Protein AF-A0A7I0J7H2-F1 (afdb_monomer)

Structure (mmCIF, N/CA/C/O backbone):
data_AF-A0A7I0J7H2-F1
#
_entry.id   AF-A0A7I0J7H2-F1
#
loop_
_atom_site.group_PDB
_atom_site.id
_atom_site.type_symbol
_atom_site.label_atom_id
_atom_site.label_alt_id
_atom_site.label_comp_id
_atom_site.label_asym_id
_atom_site.label_entity_id
_atom_site.label_seq_id
_atom_site.pdbx_PDB_ins_code
_atom_site.Cartn_x
_atom_site.Cartn_y
_atom_site.Cartn_z
_atom_site.occupancy
_atom_site.B_iso_or_equiv
_atom_site.auth_seq_id
_atom_site.auth_comp_id
_atom_site.auth_asym_id
_atom_site.auth_atom_id
_atom_site.pdbx_PDB_model_num
ATOM 1 N N . GLY A 1 1 ? 7.786 15.147 11.756 1.00 85.00 1 GLY A N 1
ATOM 2 C CA . GLY A 1 1 ? 8.502 14.141 10.943 1.00 85.00 1 GLY A CA 1
ATOM 3 C C . GLY A 1 1 ? 7.512 13.179 10.316 1.00 85.00 1 GLY A C 1
ATOM 4 O 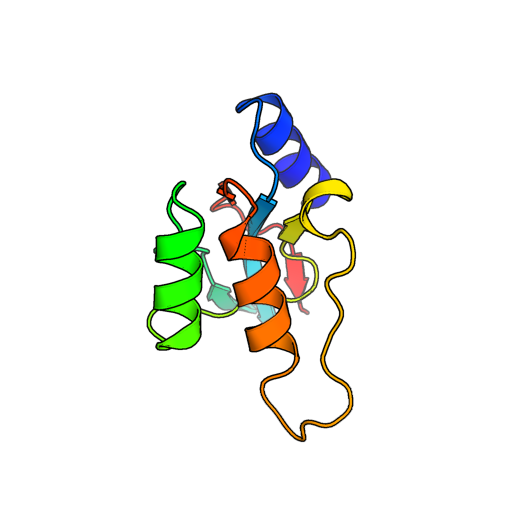O . GLY A 1 1 ? 6.430 13.022 10.874 1.00 85.00 1 GLY A O 1
ATOM 5 N N . GLY A 1 2 ? 7.869 12.550 9.191 1.00 90.38 2 GLY A N 1
ATOM 6 C CA . GLY A 1 2 ? 6.954 11.730 8.383 1.00 90.38 2 GLY A CA 1
ATOM 7 C C . GLY A 1 2 ? 6.297 10.578 9.142 1.00 90.38 2 GLY A C 1
ATOM 8 O O . GLY A 1 2 ? 5.073 10.506 9.209 1.00 90.38 2 GLY A O 1
ATOM 9 N N . LEU A 1 3 ? 7.094 9.749 9.825 1.00 91.88 3 LEU A N 1
ATOM 10 C CA . LEU A 1 3 ? 6.580 8.629 10.626 1.00 91.88 3 LEU A CA 1
ATOM 11 C C . LEU A 1 3 ? 5.587 9.078 11.711 1.00 91.88 3 LEU A C 1
ATOM 13 O O . LEU A 1 3 ? 4.554 8.445 11.912 1.00 91.88 3 LEU A O 1
ATOM 17 N N . ARG A 1 4 ? 5.861 10.204 12.384 1.00 94.06 4 ARG A N 1
ATOM 18 C CA . ARG A 1 4 ? 4.961 10.757 13.410 1.00 94.06 4 ARG A CA 1
ATOM 19 C C . ARG A 1 4 ? 3.603 11.155 12.820 1.00 94.06 4 ARG A C 1
ATOM 21 O O . ARG A 1 4 ? 2.597 10.965 13.490 1.00 94.06 4 ARG A O 1
ATOM 28 N N . ALA A 1 5 ? 3.575 11.672 11.590 1.00 93.94 5 ALA A N 1
ATOM 29 C CA . ALA A 1 5 ? 2.334 12.023 10.897 1.00 93.94 5 ALA A CA 1
ATOM 30 C C . ALA A 1 5 ? 1.534 10.782 10.463 1.00 93.94 5 ALA A C 1
ATOM 32 O O . ALA A 1 5 ? 0.308 10.778 10.537 1.00 93.94 5 ALA A O 1
ATOM 33 N N . LEU A 1 6 ? 2.213 9.702 10.061 1.00 94.25 6 LEU A N 1
ATOM 34 C CA . LEU A 1 6 ? 1.551 8.425 9.774 1.00 94.25 6 LEU A CA 1
ATOM 35 C C . LEU A 1 6 ? 0.949 7.816 11.054 1.00 94.25 6 LEU A C 1
ATOM 37 O O . LEU A 1 6 ? -0.214 7.419 11.063 1.00 94.25 6 LEU A O 1
ATOM 41 N N . LEU A 1 7 ? 1.706 7.816 12.157 1.00 94.00 7 LEU A N 1
ATOM 42 C CA . LEU A 1 7 ? 1.255 7.313 13.462 1.00 94.00 7 LEU A CA 1
ATOM 43 C C . LEU A 1 7 ? 0.126 8.145 14.080 1.00 94.00 7 LEU A C 1
ATOM 45 O O . LEU A 1 7 ? -0.769 7.594 14.715 1.00 94.00 7 LEU A O 1
ATOM 49 N N . SER A 1 8 ? 0.139 9.471 13.934 1.00 93.81 8 SER A N 1
ATOM 50 C CA . SER A 1 8 ? -0.968 10.289 14.443 1.00 93.81 8 SER A CA 1
ATOM 51 C C . SER A 1 8 ? -2.275 9.957 13.723 1.00 93.81 8 SER A C 1
ATOM 53 O O . SER A 1 8 ? -3.333 9.947 14.352 1.00 93.81 8 SER A O 1
ATOM 55 N N . LYS A 1 9 ? -2.209 9.606 12.431 1.00 93.81 9 LYS A N 1
ATOM 56 C CA . LYS A 1 9 ? -3.388 9.226 11.652 1.00 93.81 9 LYS A CA 1
ATOM 57 C C . LYS A 1 9 ? -3.998 7.901 12.110 1.00 93.81 9 LYS A C 1
ATOM 59 O O . LYS A 1 9 ? -5.222 7.823 12.189 1.00 93.81 9 LYS A O 1
ATOM 64 N N . THR A 1 10 ? -3.184 6.902 12.466 1.00 91.62 10 THR A N 1
ATOM 65 C CA . THR A 1 10 ? -3.701 5.635 13.021 1.00 91.62 10 THR A CA 1
ATOM 66 C C . THR A 1 10 ? -4.373 5.840 14.378 1.00 91.62 10 THR A C 1
ATOM 68 O O . THR A 1 10 ? -5.410 5.242 14.643 1.00 91.62 10 THR A O 1
ATOM 71 N N . ARG A 1 11 ? -3.839 6.738 15.217 1.00 91.31 11 ARG A N 1
ATOM 72 C CA . ARG A 1 11 ? -4.437 7.086 16.519 1.00 91.31 11 ARG A CA 1
ATOM 73 C C . ARG A 1 11 ? -5.761 7.838 16.382 1.00 91.31 11 ARG A C 1
ATOM 75 O O . ARG A 1 11 ? -6.680 7.588 17.150 1.00 91.31 11 ARG A O 1
ATOM 82 N N . ALA A 1 12 ? -5.862 8.741 15.408 1.00 91.94 12 ALA A N 1
ATOM 83 C CA . ALA A 1 12 ? -7.070 9.533 15.172 1.00 91.94 12 ALA A CA 1
ATOM 84 C C . ALA A 1 12 ? -8.226 8.722 14.561 1.00 91.94 12 ALA A C 1
ATOM 86 O O . ALA A 1 12 ? -9.379 9.133 14.660 1.00 91.94 12 ALA A O 1
ATOM 87 N N . LYS A 1 13 ? -7.931 7.591 13.909 1.00 88.25 13 LYS A N 1
ATOM 88 C CA . LYS A 1 13 ? -8.934 6.711 13.303 1.00 88.25 13 LYS A CA 1
ATOM 89 C C . LYS A 1 13 ? -8.683 5.257 13.725 1.00 88.25 13 LYS A C 1
ATOM 91 O O . LYS A 1 13 ? -8.043 4.514 12.970 1.00 88.25 13 LYS A O 1
ATOM 96 N N . PRO A 1 14 ? -9.176 4.854 14.913 1.00 84.56 14 PRO A N 1
ATOM 97 C CA . PRO A 1 14 ? -9.069 3.482 15.398 1.00 84.56 14 PRO A CA 1
ATOM 98 C C . PRO A 1 14 ? -9.555 2.475 14.348 1.00 84.56 14 PRO A C 1
ATOM 100 O O . PRO A 1 14 ? -10.526 2.730 13.638 1.00 84.56 14 PRO A O 1
ATOM 103 N N . GLY A 1 15 ? -8.848 1.351 14.217 1.00 86.94 15 GLY A N 1
ATOM 104 C CA . GLY A 1 15 ? -9.119 0.341 13.186 1.00 86.94 15 GLY A CA 1
ATOM 105 C C . GLY A 1 15 ? -8.463 0.609 11.826 1.00 86.94 15 GLY A C 1
ATOM 106 O O . GLY A 1 15 ? -8.635 -0.185 10.910 1.00 86.94 15 GLY A O 1
ATOM 107 N N . THR A 1 16 ? -7.694 1.693 11.678 1.00 92.44 16 THR A N 1
ATOM 108 C CA . THR A 1 16 ? -6.832 1.888 10.502 1.00 92.44 16 THR A CA 1
ATOM 109 C C . THR A 1 16 ? -5.600 0.995 10.610 1.00 92.44 16 THR A C 1
ATOM 111 O O . THR A 1 16 ? -4.744 1.221 11.467 1.00 92.44 16 THR A O 1
ATOM 114 N N . ASP A 1 17 ? -5.481 0.027 9.708 1.00 94.00 17 ASP A N 1
ATOM 115 C CA . ASP A 1 17 ? -4.339 -0.887 9.646 1.00 94.00 17 ASP A CA 1
ATOM 116 C C . ASP A 1 17 ? -3.264 -0.439 8.654 1.00 94.00 17 ASP A C 1
ATOM 118 O O . ASP A 1 17 ? -2.139 -0.934 8.694 1.00 94.00 17 ASP A O 1
ATOM 122 N N . MET A 1 18 ? -3.581 0.504 7.769 1.00 94.88 18 MET A N 1
ATOM 123 C CA . MET A 1 18 ? -2.643 1.019 6.781 1.00 94.88 18 MET A CA 1
ATOM 124 C C . MET A 1 18 ? -2.800 2.526 6.607 1.00 94.88 18 MET A C 1
ATOM 126 O O . MET A 1 18 ? -3.906 3.038 6.451 1.00 94.88 18 MET A O 1
ATOM 130 N N . VAL A 1 19 ? -1.685 3.254 6.600 1.00 95.25 19 VAL A N 1
ATOM 131 C CA . VAL A 1 19 ? -1.654 4.685 6.285 1.00 95.25 19 VAL A CA 1
ATOM 132 C C . VAL A 1 19 ? -0.658 4.933 5.173 1.00 95.25 19 VAL A C 1
ATOM 134 O O . VAL A 1 19 ? 0.512 4.586 5.314 1.00 95.25 19 VAL A O 1
ATOM 137 N N . VAL A 1 20 ? -1.106 5.571 4.094 1.00 94.25 20 VAL A N 1
ATOM 138 C CA . VAL A 1 20 ? -0.247 5.977 2.976 1.00 94.25 20 VAL A CA 1
ATOM 139 C C . VAL A 1 20 ? -0.098 7.490 2.982 1.00 94.25 20 VAL A C 1
ATOM 141 O O . VAL A 1 20 ? -1.081 8.228 3.046 1.00 94.25 20 VAL A O 1
ATOM 144 N N . GLY A 1 21 ? 1.140 7.962 2.933 1.00 93.81 21 GLY A N 1
ATOM 145 C CA . GLY A 1 21 ? 1.472 9.374 2.865 1.00 93.81 21 GLY A CA 1
ATOM 146 C C . GLY A 1 21 ? 1.965 9.798 1.484 1.00 93.81 21 GLY A C 1
ATOM 147 O O . GLY A 1 21 ? 2.378 8.974 0.667 1.00 93.81 21 GLY A O 1
ATOM 148 N N . ALA A 1 22 ? 1.931 11.102 1.218 1.00 92.12 22 ALA A N 1
ATOM 149 C CA . ALA A 1 22 ? 2.519 11.655 0.006 1.00 92.12 22 ALA A CA 1
ATOM 150 C C . ALA A 1 22 ? 4.051 11.588 0.057 1.00 92.12 22 ALA A C 1
ATOM 152 O O . ALA A 1 22 ? 4.647 11.660 1.132 1.00 92.12 22 ALA A O 1
ATOM 153 N N . TYR A 1 23 ? 4.701 11.537 -1.103 1.00 91.44 23 TYR A N 1
ATOM 154 C CA . TYR A 1 23 ? 6.147 11.725 -1.200 1.00 91.44 23 TYR A CA 1
ATOM 155 C C . TYR A 1 23 ? 6.477 12.908 -2.100 1.00 91.44 23 TYR A C 1
ATOM 157 O O . TYR A 1 23 ? 5.700 13.311 -2.973 1.00 91.44 23 TYR A O 1
ATOM 165 N N . ARG A 1 24 ? 7.678 13.438 -1.897 1.00 90.19 24 ARG A N 1
ATOM 166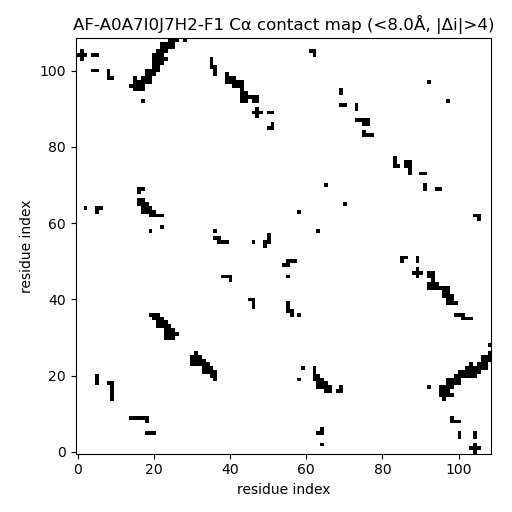 C CA . ARG A 1 24 ? 8.272 14.467 -2.735 1.00 90.19 24 ARG A CA 1
ATOM 167 C C . ARG A 1 24 ? 9.657 14.033 -3.199 1.00 90.19 24 ARG A C 1
ATOM 169 O O . ARG A 1 24 ? 10.417 13.482 -2.414 1.00 90.19 24 ARG A O 1
ATOM 176 N N . ARG A 1 25 ? 10.005 14.298 -4.452 1.00 88.44 25 ARG A N 1
ATOM 177 C CA . ARG A 1 25 ? 11.378 14.204 -4.952 1.00 88.44 25 ARG A CA 1
ATOM 178 C C . ARG A 1 25 ? 11.894 15.600 -5.230 1.00 88.44 25 ARG A C 1
ATOM 180 O O . ARG A 1 25 ? 11.289 16.336 -6.013 1.00 88.44 25 ARG A O 1
ATOM 187 N N . ARG A 1 26 ? 13.007 15.922 -4.587 1.00 88.69 26 ARG A N 1
ATOM 188 C CA . ARG A 1 26 ? 13.849 17.054 -4.929 1.00 88.69 26 ARG A CA 1
ATOM 189 C C . ARG A 1 26 ? 14.916 16.596 -5.908 1.00 88.69 26 ARG A C 1
ATOM 191 O O . ARG A 1 26 ? 15.224 15.413 -5.990 1.00 88.69 26 ARG A O 1
ATOM 198 N N . THR A 1 27 ? 15.383 17.509 -6.735 1.00 86.88 27 THR A N 1
ATOM 199 C CA . THR A 1 27 ? 16.531 17.318 -7.622 1.00 86.88 27 THR A CA 1
ATOM 200 C C . THR A 1 27 ? 17.122 18.701 -7.819 1.00 86.88 27 THR A C 1
ATOM 202 O O . THR A 1 27 ? 16.374 19.636 -8.112 1.00 86.88 27 THR A O 1
ATOM 205 N N . ASP A 1 28 ? 18.422 18.849 -7.584 1.00 87.44 28 ASP A N 1
ATOM 206 C CA . ASP A 1 28 ? 19.116 20.145 -7.609 1.00 87.44 28 ASP A CA 1
ATOM 207 C C . ASP A 1 28 ? 18.490 21.169 -6.640 1.00 87.44 28 ASP A C 1
ATOM 209 O O . ASP A 1 28 ? 18.351 22.350 -6.941 1.00 87.44 28 ASP A O 1
A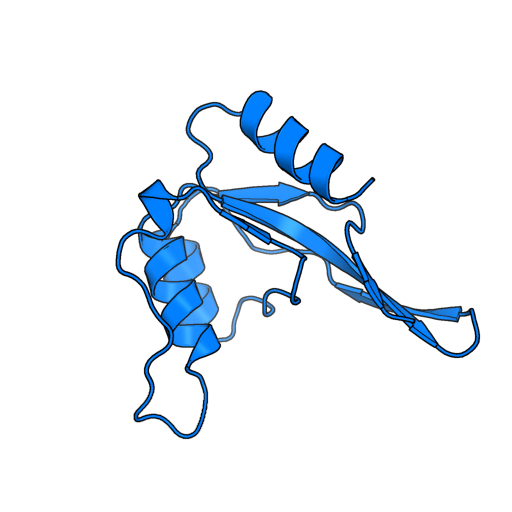TOM 213 N N . GLY A 1 29 ? 18.015 20.697 -5.481 1.00 82.81 29 GLY A N 1
ATOM 214 C CA . GLY A 1 29 ? 17.337 21.533 -4.483 1.00 82.81 29 GLY A CA 1
ATOM 215 C C . GLY A 1 29 ? 15.898 21.937 -4.834 1.00 82.81 29 GLY A C 1
ATOM 216 O O . GLY A 1 29 ? 15.209 22.484 -3.974 1.00 82.81 29 GLY A O 1
ATOM 217 N N . LEU A 1 30 ? 15.410 21.615 -6.038 1.00 84.44 30 LEU A N 1
ATOM 218 C CA . LEU A 1 30 ? 14.068 21.960 -6.509 1.00 84.44 30 LEU A CA 1
ATOM 219 C C . LEU A 1 30 ? 13.091 20.792 -6.386 1.00 84.44 30 LEU A C 1
ATOM 221 O O . LEU A 1 30 ? 13.415 19.649 -6.708 1.00 84.44 30 LEU A O 1
ATOM 225 N N . ASP A 1 31 ? 11.859 21.094 -5.983 1.00 84.75 31 ASP A N 1
ATOM 226 C CA . ASP A 1 31 ? 10.760 20.132 -5.913 1.00 84.75 31 ASP A CA 1
ATOM 227 C C . ASP A 1 31 ? 10.315 19.745 -7.337 1.00 84.75 31 ASP A C 1
ATOM 229 O O . ASP A 1 31 ? 9.552 20.462 -7.980 1.00 84.75 31 ASP A O 1
ATOM 233 N N . ARG A 1 32 ? 10.795 18.602 -7.851 1.00 83.81 32 ARG A N 1
ATOM 234 C CA . ARG A 1 32 ? 10.518 18.158 -9.233 1.00 83.81 32 ARG A CA 1
ATOM 235 C C . ARG A 1 32 ? 9.364 17.175 -9.362 1.00 83.81 32 ARG A C 1
ATOM 237 O O . ARG A 1 32 ? 8.721 17.124 -10.407 1.00 83.81 32 ARG A O 1
ATOM 244 N N . LYS A 1 33 ? 9.108 16.349 -8.344 1.00 81.50 33 LYS A N 1
ATOM 245 C CA . LYS A 1 33 ? 7.958 15.429 -8.354 1.00 81.50 33 LYS A CA 1
ATOM 246 C C . LYS A 1 33 ? 7.262 15.428 -7.010 1.00 81.50 33 LYS A C 1
ATOM 248 O O . LYS A 1 33 ? 7.898 15.285 -5.969 1.00 81.50 33 LYS A O 1
ATOM 253 N N . PHE A 1 34 ? 5.942 15.509 -7.054 1.00 84.00 34 PHE A N 1
ATOM 254 C CA . PHE A 1 34 ? 5.082 15.347 -5.897 1.00 84.00 34 PHE A CA 1
ATOM 255 C C . PHE A 1 34 ? 4.032 14.292 -6.211 1.00 84.00 34 PHE A C 1
ATOM 257 O O . PHE A 1 34 ? 3.399 14.320 -7.269 1.00 84.00 34 PHE A O 1
ATOM 264 N N . LYS A 1 35 ? 3.877 13.325 -5.311 1.00 84.06 35 LYS A N 1
ATOM 265 C CA . LYS A 1 35 ? 2.892 12.263 -5.468 1.00 84.06 35 LYS A CA 1
ATOM 266 C C . LYS A 1 35 ? 2.072 12.156 -4.205 1.00 84.06 35 LYS A C 1
ATOM 268 O O . LYS A 1 35 ? 2.561 11.715 -3.168 1.00 84.06 35 LYS A O 1
ATOM 273 N N . THR A 1 36 ? 0.814 12.534 -4.335 1.00 84.06 36 THR A N 1
ATOM 274 C CA . THR A 1 36 ? -0.197 12.347 -3.308 1.00 84.06 36 THR A CA 1
ATOM 275 C C . THR A 1 36 ? -0.847 10.971 -3.445 1.00 84.06 36 THR A C 1
ATOM 277 O O . THR A 1 36 ? -0.984 10.460 -4.561 1.00 84.06 36 THR A O 1
ATOM 280 N N . PRO A 1 37 ? -1.286 10.366 -2.330 1.00 81.62 37 PRO A N 1
ATOM 281 C CA . PRO A 1 37 ? -2.081 9.140 -2.330 1.00 81.62 37 PRO A CA 1
ATOM 282 C C . PRO A 1 37 ? -3.546 9.439 -2.703 1.00 81.62 37 PRO A C 1
ATOM 284 O O . PRO A 1 37 ? -4.473 9.065 -1.990 1.00 81.62 37 PRO A O 1
ATOM 287 N N . VAL A 1 38 ? -3.767 10.176 -3.794 1.00 79.12 38 VAL A N 1
ATOM 288 C CA . VAL A 1 38 ? -5.112 10.485 -4.302 1.00 79.12 38 VAL A CA 1
ATOM 289 C C . VAL A 1 38 ? -5.734 9.216 -4.878 1.00 79.12 38 VAL A C 1
ATOM 291 O O . VAL A 1 38 ? -5.065 8.464 -5.583 1.00 79.12 38 VAL A O 1
ATOM 294 N N . GLY A 1 39 ? -7.012 8.995 -4.569 1.00 81.38 39 GLY A N 1
ATOM 295 C CA . GLY A 1 39 ? -7.793 7.846 -5.034 1.00 81.38 39 GLY A CA 1
ATOM 296 C C . GLY A 1 39 ? -7.901 6.709 -4.018 1.00 81.38 39 GLY A C 1
ATOM 297 O O . GLY A 1 39 ? -8.879 5.969 -4.055 1.00 81.38 39 GLY A O 1
ATOM 298 N N . TYR A 1 40 ? -6.978 6.605 -3.057 1.00 85.88 40 TYR A N 1
ATOM 299 C CA . TYR A 1 40 ? -7.120 5.619 -1.990 1.00 85.88 40 TYR A CA 1
ATOM 300 C C . TYR A 1 40 ? -8.308 5.953 -1.081 1.00 85.88 40 TYR A C 1
ATOM 302 O O . TYR A 1 40 ? -8.415 7.050 -0.531 1.00 85.88 40 TYR A O 1
ATOM 310 N N . MET A 1 41 ? -9.181 4.970 -0.895 1.00 85.69 41 MET A N 1
ATOM 311 C CA . MET A 1 41 ? -10.375 5.041 -0.060 1.00 85.69 41 MET A CA 1
ATOM 312 C C . MET A 1 41 ? -10.196 4.243 1.234 1.00 85.69 41 MET A C 1
ATOM 314 O O . MET A 1 41 ? -9.212 3.532 1.420 1.00 85.69 41 MET A O 1
ATOM 318 N N . ALA A 1 42 ? -11.179 4.303 2.134 1.00 84.06 42 ALA A N 1
ATOM 319 C CA . ALA A 1 42 ? -11.186 3.436 3.314 1.00 84.06 42 ALA A CA 1
ATOM 320 C C . ALA A 1 42 ? -11.425 1.950 2.968 1.00 84.06 42 ALA A C 1
ATOM 322 O O . ALA A 1 42 ? -11.014 1.072 3.726 1.00 84.06 42 ALA A O 1
ATOM 323 N N . ALA A 1 43 ? -12.077 1.668 1.833 1.00 84.94 43 ALA A N 1
ATOM 324 C CA . ALA A 1 43 ? -12.419 0.320 1.391 1.00 84.94 43 ALA A CA 1
ATOM 325 C C . ALA A 1 43 ? -11.211 -0.398 0.758 1.00 84.94 43 ALA A C 1
ATOM 327 O O . ALA A 1 43 ? -10.844 -0.137 -0.389 1.00 84.94 43 ALA A O 1
ATOM 328 N N . GLY A 1 44 ? -10.619 -1.333 1.505 1.00 87.75 44 GLY A N 1
ATOM 329 C CA . GLY A 1 44 ? -9.403 -2.055 1.118 1.00 87.75 44 GLY A CA 1
ATOM 330 C C . GLY A 1 44 ? -9.499 -2.838 -0.198 1.00 87.75 44 GLY A C 1
ATOM 331 O O . GLY A 1 44 ? -8.617 -2.716 -1.046 1.00 87.75 44 GLY A O 1
ATOM 332 N N . LEU A 1 45 ? -10.594 -3.577 -0.427 1.00 90.44 45 LEU A N 1
ATOM 333 C CA . LEU A 1 45 ? -10.800 -4.347 -1.668 1.00 90.44 45 LEU A CA 1
ATOM 334 C C . LEU A 1 45 ? -10.911 -3.461 -2.915 1.00 90.44 45 LEU A C 1
ATOM 336 O O . LEU A 1 45 ? -10.360 -3.800 -3.963 1.00 90.44 45 LEU A O 1
ATOM 340 N N . ALA A 1 46 ? -11.582 -2.313 -2.804 1.00 91.25 46 ALA A N 1
ATOM 341 C CA . ALA A 1 46 ? -11.691 -1.365 -3.909 1.00 91.25 46 ALA A CA 1
ATOM 342 C C . ALA A 1 46 ? -10.320 -0.766 -4.260 1.00 91.25 46 ALA A C 1
ATOM 344 O O . ALA A 1 46 ? -9.973 -0.676 -5.436 1.00 91.25 46 ALA A O 1
ATOM 345 N N . ASN A 1 47 ? -9.508 -0.432 -3.248 1.00 92.62 47 ASN A N 1
ATOM 346 C CA . ASN A 1 47 ? -8.133 0.022 -3.464 1.00 92.62 47 ASN A CA 1
ATOM 347 C C . ASN A 1 47 ? -7.278 -1.061 -4.120 1.00 92.62 47 ASN A C 1
ATOM 349 O O . ASN A 1 47 ? -6.551 -0.766 -5.059 1.00 92.62 47 ASN A O 1
ATOM 353 N N . ALA A 1 48 ? -7.369 -2.301 -3.633 1.00 93.38 48 ALA A N 1
ATOM 354 C CA . ALA A 1 48 ? -6.613 -3.429 -4.162 1.00 93.38 48 ALA A CA 1
ATOM 355 C C . ALA A 1 48 ? -6.941 -3.679 -5.642 1.00 93.38 48 ALA A C 1
ATOM 357 O O . ALA A 1 48 ? -6.031 -3.787 -6.459 1.00 93.38 48 ALA A O 1
ATOM 358 N N . SER A 1 49 ? -8.229 -3.674 -5.997 1.00 93.19 49 SER A N 1
ATOM 359 C CA . SER A 1 49 ? -8.684 -3.842 -7.384 1.00 93.19 49 SER A CA 1
ATOM 360 C C . SER A 1 49 ? -8.185 -2.698 -8.270 1.00 93.19 49 SER A C 1
ATOM 362 O O . SER A 1 49 ? -7.550 -2.929 -9.293 1.00 93.19 49 SE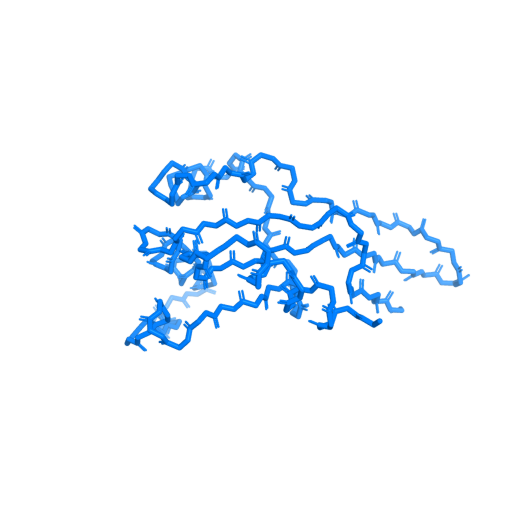R A O 1
ATOM 364 N N . ALA A 1 50 ? -8.363 -1.449 -7.829 1.00 91.75 50 ALA A N 1
ATOM 365 C CA . ALA A 1 50 ? -7.909 -0.286 -8.586 1.00 91.75 50 ALA A CA 1
ATOM 366 C C . ALA A 1 50 ? -6.373 -0.197 -8.704 1.00 91.75 50 ALA A C 1
ATOM 368 O O . ALA A 1 50 ? -5.868 0.376 -9.668 1.00 91.75 50 ALA A O 1
ATOM 369 N N . TYR A 1 51 ? -5.625 -0.744 -7.742 1.00 92.38 51 TYR A N 1
ATOM 370 C CA . TYR A 1 51 ? -4.167 -0.846 -7.812 1.00 92.38 51 TYR A CA 1
ATOM 371 C C . TYR A 1 51 ? -3.728 -1.899 -8.831 1.00 92.38 51 TYR A C 1
ATOM 373 O O . TYR A 1 51 ? -2.851 -1.616 -9.641 1.00 92.38 51 TYR A O 1
ATOM 381 N N . LEU A 1 52 ? -4.377 -3.069 -8.841 1.00 92.44 52 LEU A N 1
ATOM 382 C CA . LEU A 1 52 ? -4.112 -4.130 -9.817 1.00 92.44 52 LEU A CA 1
ATOM 383 C C . LEU A 1 52 ? -4.446 -3.693 -11.253 1.00 92.44 52 LEU A C 1
ATOM 385 O O . LEU A 1 52 ? -3.723 -4.017 -12.184 1.00 92.44 52 LEU A O 1
ATOM 389 N N . GLU A 1 53 ? -5.507 -2.905 -11.426 1.00 92.12 53 GLU A N 1
ATOM 390 C CA . GLU A 1 53 ? -5.916 -2.337 -12.718 1.00 92.12 53 GLU A CA 1
ATOM 391 C C . GLU A 1 53 ? -5.066 -1.127 -13.159 1.00 92.12 53 GLU A C 1
ATOM 393 O O . GLU A 1 53 ? -5.357 -0.506 -14.180 1.00 92.12 53 GLU A O 1
ATOM 398 N N . GLY A 1 54 ? -4.058 -0.719 -12.378 1.00 88.81 54 GLY A N 1
ATOM 399 C CA . GLY A 1 54 ? -3.208 0.435 -12.694 1.00 88.81 54 GLY A CA 1
ATOM 400 C C . GLY A 1 54 ? -3.907 1.800 -12.595 1.00 88.81 54 GLY A C 1
ATOM 401 O O . GLY A 1 54 ? -3.346 2.817 -13.004 1.00 88.81 54 GLY A O 1
ATOM 402 N N . ARG A 1 55 ? -5.121 1.860 -12.030 1.00 88.38 55 ARG A N 1
ATOM 403 C CA . ARG A 1 55 ? -5.884 3.108 -11.827 1.00 88.38 55 ARG A CA 1
ATOM 404 C C . ARG A 1 55 ? -5.417 3.902 -10.610 1.00 88.38 55 ARG A C 1
ATOM 406 O O . ARG A 1 55 ? -5.674 5.103 -10.524 1.00 88.38 55 ARG A O 1
ATOM 413 N N . MET A 1 56 ? -4.738 3.251 -9.666 1.00 85.94 56 MET A N 1
ATOM 414 C CA . MET A 1 56 ? -4.125 3.903 -8.509 1.00 85.94 56 MET A CA 1
ATOM 415 C C . MET A 1 56 ? -2.648 4.145 -8.751 1.00 85.94 56 MET A C 1
ATOM 417 O O . MET A 1 56 ? -1.937 3.320 -9.321 1.00 85.94 56 MET A O 1
ATOM 421 N N . ARG A 1 57 ? -2.141 5.272 -8.250 1.00 83.81 57 ARG A N 1
ATOM 422 C CA . ARG A 1 57 ? -0.703 5.486 -8.317 1.00 83.81 57 ARG A CA 1
ATOM 423 C C . ARG A 1 57 ? 0.023 4.629 -7.273 1.00 83.81 57 ARG A C 1
ATOM 425 O O . ARG A 1 57 ? -0.393 4.568 -6.117 1.00 83.81 57 ARG A O 1
ATOM 432 N N . SER A 1 58 ? 1.184 4.091 -7.662 1.00 86.75 58 SER A N 1
ATOM 433 C CA . SER A 1 58 ? 2.030 3.255 -6.790 1.00 86.75 58 SER A CA 1
ATOM 434 C C . SER A 1 58 ? 2.408 3.887 -5.440 1.00 86.75 58 SER A C 1
ATOM 436 O O . SER A 1 58 ? 2.481 5.109 -5.297 1.00 86.75 58 SER A O 1
ATOM 438 N N . ILE A 1 59 ? 2.697 3.071 -4.436 1.00 89.50 59 ILE A N 1
ATOM 439 C CA . ILE A 1 59 ? 3.140 3.563 -3.127 1.00 89.50 59 ILE A CA 1
ATOM 440 C C . ILE A 1 59 ? 4.659 3.740 -3.158 1.00 89.50 59 ILE A C 1
ATOM 442 O O . ILE A 1 59 ? 5.389 2.816 -3.493 1.00 89.50 59 ILE A O 1
ATOM 446 N N . ALA A 1 60 ? 5.155 4.931 -2.819 1.00 89.25 60 ALA A N 1
ATOM 447 C CA . ALA A 1 60 ? 6.598 5.149 -2.738 1.00 89.25 60 ALA A CA 1
ATOM 448 C C . ALA A 1 60 ? 7.199 4.478 -1.495 1.00 89.25 60 ALA A C 1
ATOM 450 O O . ALA A 1 60 ? 6.582 4.434 -0.428 1.00 89.25 60 ALA A O 1
ATOM 451 N N . VAL A 1 61 ? 8.433 3.989 -1.611 1.00 87.06 61 VAL A N 1
ATOM 452 C CA . VAL A 1 61 ? 9.137 3.326 -0.505 1.00 87.06 61 VAL A CA 1
ATOM 453 C C . VAL A 1 61 ? 9.267 4.272 0.696 1.00 87.06 61 VAL A C 1
ATOM 455 O O . VAL A 1 61 ? 9.579 5.453 0.556 1.00 87.06 61 VAL A O 1
ATOM 458 N N . GLY A 1 62 ? 8.986 3.773 1.899 1.00 89.75 62 GLY A N 1
ATOM 459 C CA . GLY A 1 62 ? 8.970 4.595 3.116 1.00 89.75 62 GLY A CA 1
ATOM 460 C C . GLY A 1 62 ? 7.759 5.528 3.235 1.00 89.75 62 GLY A C 1
ATOM 461 O O . GLY A 1 62 ? 7.682 6.304 4.185 1.00 89.75 62 GLY A O 1
ATOM 462 N N . SER A 1 63 ? 6.800 5.442 2.303 1.00 92.81 63 SER A N 1
ATOM 463 C CA . SER A 1 63 ? 5.589 6.268 2.300 1.00 92.81 63 SER A CA 1
ATOM 464 C C . SER A 1 63 ? 4.338 5.578 2.824 1.00 92.81 63 SER A C 1
ATOM 466 O O . SER A 1 63 ? 3.250 6.141 2.742 1.00 92.81 63 SER A O 1
ATOM 468 N N . ALA A 1 64 ? 4.481 4.385 3.392 1.00 94.19 64 ALA A N 1
ATOM 469 C CA . ALA A 1 64 ? 3.389 3.664 4.018 1.00 94.19 64 ALA A CA 1
ATOM 470 C C . ALA A 1 64 ? 3.786 3.158 5.402 1.00 94.19 64 ALA A C 1
ATOM 472 O O . ALA A 1 64 ? 4.918 2.733 5.630 1.00 94.19 64 ALA A O 1
ATOM 473 N N . LEU A 1 65 ? 2.820 3.190 6.312 1.00 95.44 65 LEU A N 1
ATOM 474 C CA . LEU A 1 65 ? 2.871 2.525 7.602 1.00 95.44 65 LEU A CA 1
ATOM 475 C C . LEU A 1 65 ? 1.768 1.472 7.618 1.00 95.44 65 LEU A C 1
ATOM 477 O O . LEU A 1 65 ? 0.607 1.802 7.384 1.00 95.44 65 LEU A O 1
ATOM 481 N N . VAL A 1 66 ? 2.128 0.222 7.893 1.00 95.38 66 VAL A N 1
ATOM 482 C CA . VAL A 1 66 ? 1.196 -0.910 7.889 1.00 95.38 66 VAL A CA 1
ATOM 483 C C . VAL A 1 66 ? 1.297 -1.640 9.222 1.00 95.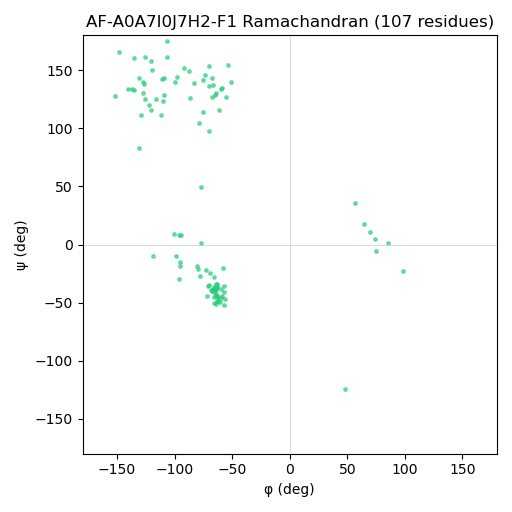38 66 VAL A C 1
ATOM 485 O O . VAL A 1 66 ? 2.394 -1.839 9.746 1.00 95.38 66 VAL A O 1
ATOM 488 N N . SER A 1 67 ? 0.157 -2.032 9.784 1.00 94.81 67 SER A N 1
ATOM 489 C CA . SER A 1 67 ? 0.109 -2.827 11.002 1.00 94.81 67 SER A CA 1
ATOM 490 C C . SER A 1 67 ? 0.674 -4.225 10.742 1.00 94.81 67 SER A C 1
ATOM 492 O O . SER A 1 67 ? 0.464 -4.832 9.689 1.00 94.81 67 SER A O 1
ATOM 494 N N . ARG A 1 68 ? 1.380 -4.778 11.733 1.00 94.81 68 ARG A N 1
ATOM 495 C CA . ARG A 1 68 ? 1.940 -6.135 11.636 1.00 94.81 68 ARG A CA 1
ATOM 496 C C . ARG A 1 68 ? 0.858 -7.181 11.356 1.00 94.81 68 ARG A C 1
ATOM 498 O O . ARG A 1 68 ? 1.110 -8.130 10.620 1.00 94.81 68 ARG A O 1
ATOM 505 N N . ARG A 1 69 ? -0.342 -6.993 11.918 1.00 92.81 69 ARG A N 1
ATOM 506 C CA . ARG A 1 69 ? -1.495 -7.877 11.709 1.00 92.81 69 ARG A CA 1
ATOM 507 C C . ARG A 1 69 ? -1.959 -7.870 10.252 1.00 92.81 69 ARG A C 1
ATOM 509 O O . ARG A 1 69 ? -2.240 -8.936 9.719 1.00 92.81 69 ARG A O 1
ATOM 516 N N . ALA A 1 70 ? -2.021 -6.699 9.620 1.00 93.25 70 ALA A N 1
ATOM 517 C CA . ALA A 1 70 ? -2.415 -6.585 8.220 1.00 93.25 70 ALA A CA 1
ATOM 518 C C . ALA A 1 70 ? -1.366 -7.145 7.253 1.00 93.25 70 ALA A C 1
ATOM 520 O O . ALA A 1 70 ? -1.733 -7.741 6.242 1.00 93.25 70 ALA A O 1
ATOM 521 N N . VAL A 1 71 ? -0.074 -7.002 7.574 1.00 95.25 71 VAL A N 1
ATOM 522 C CA . VAL A 1 71 ? 0.995 -7.663 6.809 1.00 95.25 71 VAL A CA 1
ATOM 523 C C . VAL A 1 71 ? 0.875 -9.184 6.936 1.00 95.25 71 VAL A C 1
ATOM 525 O O . VAL A 1 71 ? 0.868 -9.882 5.923 1.00 95.25 71 VAL A O 1
ATOM 528 N N . GLY A 1 72 ? 0.766 -9.701 8.166 1.00 95.00 72 GLY A N 1
ATOM 529 C CA . GLY A 1 72 ? 0.706 -11.137 8.442 1.00 95.00 72 GLY A CA 1
ATOM 530 C C . GLY A 1 72 ? 1.798 -11.910 7.693 1.00 95.00 72 GLY A C 1
ATOM 531 O O . GLY A 1 72 ? 2.988 -11.575 7.757 1.00 95.00 72 GLY A O 1
ATOM 532 N N . ASP A 1 73 ? 1.372 -12.898 6.909 1.00 94.62 73 ASP A N 1
ATOM 533 C CA . ASP A 1 73 ? 2.256 -13.751 6.105 1.00 94.62 73 ASP A CA 1
ATOM 534 C C . ASP A 1 73 ? 2.438 -13.259 4.660 1.00 94.62 73 ASP A C 1
ATOM 536 O O . ASP A 1 73 ? 3.015 -13.959 3.833 1.00 94.62 73 ASP A O 1
ATOM 540 N N . ALA A 1 74 ? 1.947 -12.063 4.311 1.00 94.81 74 ALA A N 1
ATOM 541 C CA . ALA A 1 74 ? 2.175 -11.499 2.983 1.00 94.81 74 ALA A CA 1
ATOM 542 C C . ALA A 1 74 ? 3.672 -11.221 2.771 1.00 94.81 74 ALA A C 1
ATOM 544 O O . ALA A 1 74 ? 4.322 -10.576 3.596 1.00 94.81 74 ALA A O 1
ATOM 545 N N . ARG A 1 75 ? 4.220 -11.708 1.659 1.00 94.69 75 ARG A N 1
ATOM 546 C CA . ARG A 1 75 ? 5.606 -11.497 1.221 1.00 94.69 75 ARG A CA 1
ATOM 547 C C . ARG A 1 75 ? 5.610 -11.172 -0.268 1.00 94.69 75 ARG A C 1
ATOM 549 O O . ARG A 1 75 ? 4.632 -11.471 -0.955 1.00 94.69 75 ARG A O 1
ATOM 556 N N . PHE A 1 76 ? 6.693 -10.567 -0.745 1.00 94.69 76 PHE A N 1
ATOM 557 C CA . PHE A 1 76 ? 6.914 -10.417 -2.180 1.00 94.69 76 PHE A CA 1
ATOM 558 C C . PHE A 1 76 ? 7.075 -11.808 -2.812 1.00 94.69 76 PHE A C 1
ATOM 560 O O . PHE A 1 76 ? 7.843 -12.620 -2.283 1.00 94.69 76 PHE A O 1
ATOM 567 N N . PRO A 1 77 ? 6.352 -12.119 -3.898 1.00 93.56 77 PRO A N 1
ATOM 568 C CA . PRO A 1 77 ? 6.610 -13.318 -4.683 1.00 93.56 77 PRO A CA 1
ATOM 569 C C . PRO A 1 77 ? 8.042 -13.301 -5.231 1.00 93.56 77 PRO A C 1
ATOM 571 O O . PRO A 1 77 ? 8.482 -12.291 -5.765 1.00 93.56 77 PRO A O 1
ATOM 574 N N . THR A 1 78 ? 8.765 -14.413 -5.118 1.00 92.69 78 THR A N 1
ATOM 575 C CA . THR A 1 78 ? 10.180 -14.500 -5.532 1.00 92.69 78 THR A CA 1
ATOM 576 C C . THR A 1 78 ? 10.387 -15.127 -6.911 1.00 92.69 78 THR A C 1
ATOM 578 O O . THR A 1 78 ? 11.496 -15.104 -7.428 1.00 92.69 78 THR A O 1
ATOM 581 N N . GLY A 1 79 ? 9.338 -15.701 -7.509 1.00 93.44 79 GLY A N 1
ATOM 582 C CA . GLY A 1 79 ? 9.389 -16.359 -8.822 1.00 93.44 79 GLY A CA 1
ATOM 583 C C . GLY A 1 79 ? 8.952 -15.480 -9.997 1.00 93.44 79 GLY A C 1
ATOM 584 O O . GLY A 1 79 ? 8.756 -16.001 -11.090 1.00 93.44 79 GLY A O 1
ATOM 585 N N . LEU A 1 80 ? 8.737 -14.181 -9.775 1.00 91.56 80 LEU A N 1
ATOM 586 C CA . LEU A 1 80 ? 8.290 -13.236 -10.799 1.00 91.56 80 LEU A CA 1
ATOM 587 C C . LEU A 1 80 ? 9.422 -12.282 -11.168 1.00 91.56 80 LEU A C 1
ATOM 589 O O . LEU A 1 80 ? 10.192 -11.866 -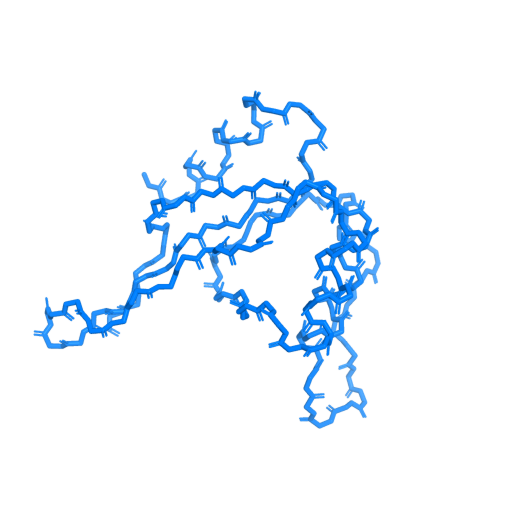10.307 1.00 91.56 80 LEU A O 1
ATOM 593 N N . ALA A 1 81 ? 9.501 -11.934 -12.452 1.00 90.94 81 ALA A N 1
ATOM 594 C CA . ALA A 1 81 ? 10.476 -10.965 -12.945 1.00 90.94 81 ALA A CA 1
ATOM 595 C C . ALA A 1 81 ? 10.072 -9.510 -12.642 1.00 90.94 81 ALA A C 1
ATOM 597 O O . ALA A 1 81 ? 10.946 -8.653 -12.548 1.00 90.94 81 ALA A O 1
ATOM 598 N N . TYR A 1 82 ? 8.766 -9.249 -12.514 1.00 90.00 82 TYR A N 1
ATOM 599 C CA . TYR A 1 82 ? 8.181 -7.923 -12.314 1.00 90.00 82 TYR A CA 1
ATOM 600 C C . TYR A 1 82 ? 6.895 -8.014 -11.473 1.00 90.00 82 TYR A C 1
ATOM 602 O O . TYR A 1 82 ? 6.309 -9.092 -11.337 1.00 90.00 82 TYR A O 1
ATOM 610 N N . ASP A 1 83 ? 6.439 -6.864 -10.970 1.00 90.75 83 ASP A N 1
ATOM 611 C CA . ASP A 1 83 ? 5.166 -6.655 -10.258 1.00 90.75 83 ASP A CA 1
ATOM 612 C C . ASP A 1 83 ? 5.021 -7.395 -8.916 1.00 90.75 83 ASP A C 1
ATOM 614 O O . ASP A 1 83 ? 3.922 -7.512 -8.357 1.00 90.75 83 ASP A O 1
ATOM 618 N N . GLU A 1 84 ? 6.130 -7.854 -8.337 1.00 93.88 84 GLU A N 1
ATOM 619 C CA . GLU A 1 84 ? 6.151 -8.473 -7.016 1.00 93.88 84 GLU A CA 1
ATOM 620 C C . GLU A 1 84 ? 5.631 -7.516 -5.936 1.00 93.88 84 GLU A C 1
ATOM 622 O O . GLU A 1 84 ? 4.875 -7.918 -5.041 1.00 93.88 84 GLU A O 1
ATOM 627 N N . ASP A 1 85 ? 5.980 -6.232 -6.052 1.00 92.06 85 ASP A N 1
ATOM 628 C CA . ASP A 1 85 ? 5.545 -5.181 -5.143 1.00 92.06 85 ASP A CA 1
ATOM 629 C C . ASP A 1 85 ? 4.043 -4.913 -5.263 1.00 92.06 85 ASP A C 1
ATOM 631 O O . ASP A 1 85 ? 3.342 -4.766 -4.258 1.00 92.06 85 ASP A O 1
ATOM 635 N N . THR A 1 86 ? 3.532 -4.934 -6.488 1.00 92.88 86 THR A N 1
ATOM 636 C CA . THR A 1 86 ? 2.124 -4.755 -6.809 1.00 92.88 86 THR A CA 1
ATOM 637 C C . THR A 1 86 ? 1.283 -5.853 -6.183 1.00 92.88 86 THR A C 1
ATOM 639 O O . THR A 1 86 ? 0.325 -5.553 -5.466 1.00 92.88 86 THR A O 1
ATOM 642 N N . LEU A 1 87 ? 1.672 -7.119 -6.344 1.00 94.19 87 LEU A N 1
ATOM 643 C CA . LEU A 1 87 ? 0.958 -8.243 -5.736 1.00 94.19 87 LEU A CA 1
ATOM 644 C C . LEU A 1 87 ? 1.003 -8.208 -4.205 1.00 94.19 87 LEU A C 1
ATOM 646 O O . LEU A 1 87 ? -0.001 -8.504 -3.546 1.00 94.19 87 LEU A O 1
ATOM 650 N N . PHE A 1 88 ? 2.134 -7.802 -3.625 1.00 94.94 88 PHE A N 1
ATOM 651 C CA . PHE A 1 88 ? 2.229 -7.589 -2.185 1.00 94.94 88 PHE A CA 1
ATOM 652 C C . PHE A 1 88 ? 1.250 -6.508 -1.710 1.00 94.94 88 PHE A C 1
ATOM 654 O O . PHE A 1 88 ? 0.475 -6.747 -0.779 1.00 94.94 88 PHE A O 1
ATOM 661 N N . TRP A 1 89 ? 1.228 -5.346 -2.369 1.00 94.44 89 TRP A N 1
ATOM 662 C CA . TRP A 1 89 ? 0.341 -4.247 -1.996 1.00 94.44 89 TRP A CA 1
ATOM 663 C C . TRP A 1 89 ? -1.130 -4.615 -2.147 1.00 94.44 89 TRP A C 1
ATOM 665 O O . TRP A 1 89 ? -1.906 -4.355 -1.229 1.00 94.44 89 TRP A O 1
ATOM 675 N N . VAL A 1 90 ? -1.515 -5.268 -3.244 1.00 94.56 90 VAL A N 1
ATOM 676 C CA . VAL A 1 90 ? -2.882 -5.771 -3.464 1.00 94.56 90 VAL A CA 1
ATOM 677 C C . VAL A 1 90 ? -3.297 -6.701 -2.320 1.00 94.56 90 VAL A C 1
ATOM 679 O O . VAL A 1 90 ? -4.366 -6.522 -1.730 1.00 94.56 90 VAL A O 1
ATOM 682 N N . ARG A 1 91 ? -2.428 -7.644 -1.930 1.00 95.12 91 ARG A N 1
ATOM 683 C CA . ARG A 1 91 ? -2.706 -8.580 -0.831 1.00 95.12 91 ARG A CA 1
ATOM 684 C C . ARG A 1 91 ? -2.857 -7.873 0.515 1.00 95.12 91 ARG A C 1
ATOM 686 O O . ARG A 1 91 ? -3.797 -8.188 1.243 1.00 95.12 91 ARG A O 1
ATOM 693 N N . VAL A 1 92 ? -1.988 -6.919 0.839 1.00 95.19 92 VAL A N 1
ATOM 694 C CA . VAL A 1 92 ? -2.076 -6.138 2.086 1.00 95.19 92 VAL A CA 1
ATOM 695 C C . VAL A 1 92 ? -3.336 -5.266 2.097 1.00 95.19 92 VAL A C 1
ATOM 697 O O . VAL A 1 92 ? -4.124 -5.334 3.039 1.00 95.19 92 VAL A O 1
ATOM 700 N N . MET A 1 93 ? -3.579 -4.495 1.034 1.00 94.12 93 MET A N 1
ATOM 701 C CA . MET A 1 93 ? -4.726 -3.583 0.945 1.00 94.12 93 MET A CA 1
ATOM 702 C C . MET A 1 93 ? -6.062 -4.315 0.987 1.00 94.12 93 MET A C 1
ATOM 704 O O . MET A 1 93 ? -6.998 -3.808 1.596 1.00 94.12 93 MET A O 1
ATOM 708 N N . SER A 1 94 ? -6.149 -5.528 0.433 1.00 93.00 94 SER A N 1
ATOM 709 C CA . SER A 1 94 ? -7.380 -6.331 0.480 1.00 93.00 94 SER A CA 1
ATOM 710 C C . SER A 1 94 ? -7.874 -6.628 1.905 1.00 93.00 94 SER A C 1
ATOM 712 O O . SER A 1 94 ? -9.054 -6.917 2.089 1.00 93.00 94 SER A O 1
ATOM 714 N N . LYS A 1 95 ? -6.994 -6.524 2.913 1.00 91.00 95 LYS A N 1
ATOM 715 C CA . LYS A 1 95 ? -7.273 -6.859 4.320 1.00 91.00 95 LYS A CA 1
ATOM 716 C C . LYS A 1 95 ? -7.123 -5.682 5.281 1.00 91.00 95 LYS A C 1
ATOM 718 O O . LYS A 1 95 ? -7.481 -5.819 6.446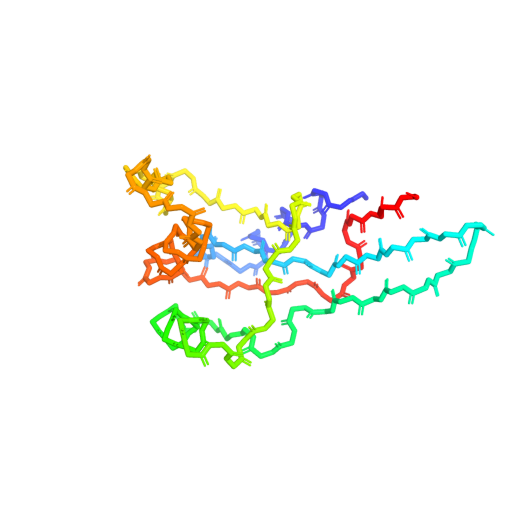 1.00 91.00 95 LYS A O 1
ATOM 723 N N . ALA A 1 96 ? -6.574 -4.558 4.824 1.00 91.62 96 ALA A N 1
ATOM 724 C CA . ALA A 1 96 ? -6.187 -3.444 5.678 1.00 91.62 96 ALA A CA 1
ATOM 725 C C . ALA A 1 96 ? -7.081 -2.222 5.426 1.00 91.62 96 ALA A C 1
ATOM 727 O O . ALA A 1 96 ? -6.959 -1.589 4.371 1.00 91.62 96 ALA A O 1
ATOM 728 N N . PRO A 1 97 ? -7.946 -1.831 6.381 1.00 91.50 97 PRO A N 1
ATOM 729 C CA . PRO A 1 97 ? -8.600 -0.532 6.329 1.00 91.50 97 PRO A CA 1
ATOM 730 C C . PRO A 1 97 ? -7.555 0.583 6.231 1.00 91.50 97 PRO A C 1
ATOM 732 O O . PRO A 1 97 ? -6.621 0.656 7.038 1.00 91.50 97 PRO A O 1
ATOM 735 N N . LEU A 1 98 ? -7.713 1.444 5.225 1.00 92.50 98 LEU A N 1
ATOM 736 C CA . LEU A 1 98 ? -6.683 2.392 4.815 1.00 92.50 98 LEU A CA 1
ATOM 737 C C . LEU A 1 98 ? -7.079 3.842 5.128 1.00 92.50 98 LEU A C 1
ATOM 739 O O . LEU A 1 98 ? -8.234 4.253 4.985 1.00 92.50 98 LEU A O 1
ATOM 743 N N . ALA A 1 99 ? -6.100 4.642 5.546 1.00 93.62 99 ALA A N 1
ATOM 744 C CA . ALA A 1 99 ? -6.199 6.095 5.607 1.00 93.62 99 ALA A CA 1
ATOM 745 C C . ALA A 1 99 ? -5.058 6.762 4.831 1.00 93.62 99 ALA A C 1
ATOM 747 O O . ALA A 1 99 ? -4.016 6.164 4.569 1.00 93.62 99 ALA A O 1
ATOM 748 N N . VAL A 1 100 ? -5.247 8.033 4.484 1.00 93.31 100 VAL A N 1
ATOM 749 C CA . VAL A 1 100 ? -4.253 8.809 3.738 1.00 93.31 100 VAL A CA 1
ATOM 750 C C . VAL A 1 100 ? -3.773 10.031 4.510 1.00 93.31 100 VAL A C 1
ATOM 752 O O . VAL A 1 100 ? -4.514 10.626 5.300 1.00 93.31 100 VAL A O 1
ATOM 755 N N . VAL A 1 101 ? -2.527 10.417 4.243 1.00 92.50 101 VAL A N 1
ATOM 756 C CA . VAL A 1 101 ? -1.922 11.685 4.659 1.00 92.50 101 VAL A CA 1
ATOM 757 C C . VAL A 1 101 ? -1.440 12.414 3.405 1.00 92.50 101 VAL A C 1
ATOM 759 O O . VAL A 1 101 ? -0.610 11.910 2.655 1.00 92.50 101 VAL A O 1
ATOM 762 N N . THR A 1 102 ? -1.963 13.612 3.154 1.00 89.12 102 THR A N 1
ATOM 763 C CA . THR A 1 102 ? -1.614 14.407 1.962 1.00 89.12 102 THR A CA 1
ATOM 764 C C . THR A 1 102 ? -0.291 15.157 2.109 1.00 89.12 102 THR A C 1
ATOM 766 O O . THR A 1 102 ? 0.308 15.546 1.109 1.00 89.12 102 THR A O 1
ATOM 769 N N . GLN A 1 103 ? 0.195 15.333 3.341 1.00 88.38 103 GLN A N 1
ATOM 770 C CA . GLN A 1 103 ? 1.501 15.925 3.608 1.00 88.38 103 GLN A CA 1
ATOM 771 C C . GLN A 1 103 ? 2.628 15.002 3.106 1.00 88.38 103 GLN A C 1
ATOM 773 O O . GLN A 1 103 ? 2.569 13.794 3.356 1.00 88.38 103 GLN A O 1
ATOM 778 N N . PRO A 1 104 ? 3.680 15.542 2.458 1.00 87.56 104 PRO A N 1
ATOM 779 C CA . PRO A 1 104 ? 4.864 14.760 2.129 1.00 87.56 104 PRO A CA 1
ATOM 780 C C . PRO A 1 104 ? 5.541 14.221 3.394 1.00 87.56 104 PRO A C 1
ATOM 782 O O . PRO A 1 104 ? 6.053 14.990 4.209 1.00 87.56 104 PRO A O 1
ATOM 785 N N . ILE A 1 105 ? 5.566 12.898 3.542 1.00 92.75 105 ILE A N 1
ATOM 786 C CA . ILE A 1 105 ? 6.192 12.203 4.679 1.00 92.75 105 ILE A CA 1
ATOM 787 C C . ILE A 1 105 ? 7.631 11.755 4.387 1.00 92.75 105 ILE A C 1
ATOM 789 O O . ILE A 1 105 ? 8.403 11.543 5.318 1.00 92.75 105 ILE A O 1
ATOM 793 N N . MET A 1 106 ? 7.998 11.678 3.109 1.0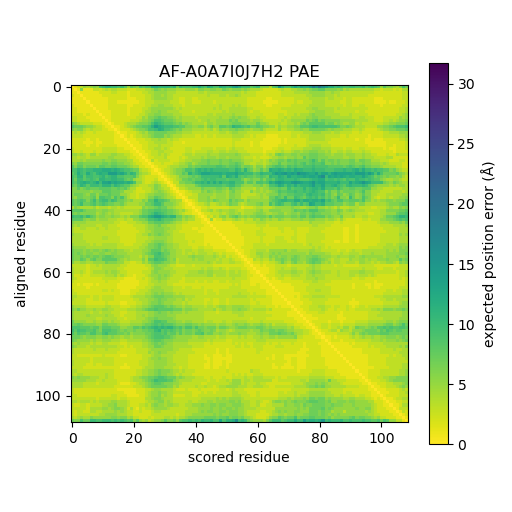0 90.81 106 MET A N 1
ATOM 794 C CA . MET A 1 106 ? 9.276 11.207 2.594 1.00 90.81 106 MET A CA 1
ATOM 795 C C . MET A 1 106 ? 9.724 12.179 1.512 1.00 90.81 106 MET A C 1
ATOM 797 O O . MET A 1 106 ? 8.934 12.590 0.655 1.00 90.81 106 MET A O 1
ATOM 801 N N . THR A 1 107 ? 10.989 12.582 1.586 1.00 89.12 107 THR A N 1
ATOM 802 C CA . THR A 1 107 ? 11.628 13.416 0.572 1.00 89.12 107 THR A CA 1
ATOM 803 C C . THR A 1 107 ? 12.822 12.656 0.018 1.00 89.12 107 THR A C 1
ATOM 805 O O . THR A 1 107 ? 13.760 12.390 0.761 1.00 89.12 107 THR A O 1
ATOM 808 N N . TYR A 1 108 ? 12.779 12.311 -1.265 1.00 86.25 108 TYR A N 1
ATOM 809 C CA . TYR A 1 108 ? 13.963 11.862 -1.994 1.00 86.25 108 TYR A CA 1
ATOM 810 C C . TYR A 1 108 ? 14.742 13.086 -2.461 1.00 86.25 108 TYR A C 1
ATOM 812 O O . TYR A 1 108 ? 14.119 14.067 -2.872 1.00 86.25 108 TYR A O 1
ATOM 820 N N . ILE A 1 109 ? 16.064 13.029 -2.361 1.00 84.56 109 ILE A N 1
ATOM 821 C CA . ILE A 1 109 ? 16.987 14.090 -2.781 1.00 84.56 109 ILE A CA 1
ATOM 822 C C . ILE A 1 109 ? 17.585 13.709 -4.136 1.00 84.56 109 ILE A C 1
ATOM 824 O O . ILE A 1 109 ? 17.709 12.486 -4.382 1.00 84.56 109 ILE A O 1
#

pLDDT: mean 90.54, std 3.97, range [79.12, 95.44]

Nearest PDB structures (foldseek):
  2z86-assembly2_D  TM=7.453E-01  e=1.538E-02  Escherichia coli
  6p61-assembly3_C  TM=7.163E-01  e=1.439E-02  Leptospira borgpetersenii serovar Hardjo-bovis str. JB197
  1h7q-assembly1_A  TM=6.118E-01  e=7.409E-03  Bacillus subtilis
  1qgs-assembly1_A  TM=6.170E-01  e=9.041E-03  Bacillus subtilis
  1h7l-assembly1_A  TM=5.948E-01  e=1.756E-02  Bacillus subtilis

Foldseek 3Di:
DLVVLQVVVCVVDPQAQKEFEKAFEDDPNDGDDIGFQPPDDQQLQVVLVCLVVVVTDDGDPVRMDGHCVLQPPQDQDPPDPDCSSSVSSSSSSNRGRYDYHHDHSYYHD

Radius of gyration: 13.95 Å; Cα contacts (8 Å, |Δi|>4): 199; chains: 1; bounding box: 32×38×30 Å

Mean predicted aligned error: 4.03 Å

Secondary structure (DSSP, 8-state):
-HHHHHHHHHHHSTT--EEEEEEEEEETTEEEEEE--TT--S-HHHHHHHHHTT-SPPPPTT-EEE-HHHHTT----SS-SS-HHHHHHHHHHTTS-EEEEEEEEEEE-

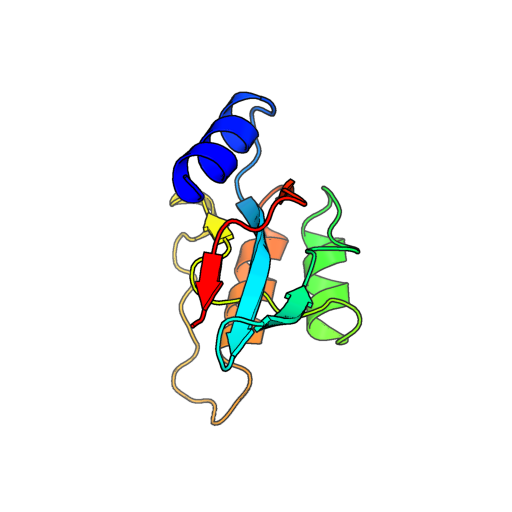Solvent-accessible surface area (backbone atoms only — not comparable to full-atom values): 6085 Å² total; per-residue (Å²): 109,33,68,60,57,46,53,50,50,36,69,77,38,79,82,42,30,26,31,36,32,3,37,32,32,34,53,96,90,37,85,74,44,76,47,62,54,66,84,69,49,56,52,19,53,62,40,18,52,35,43,75,69,63,74,40,77,82,83,57,88,83,22,62,49,68,36,69,78,42,43,62,87,69,59,65,60,84,90,55,97,64,65,30,67,56,56,34,49,31,60,31,28,50,69,16,34,33,46,73,38,76,60,68,38,36,74,47,110

Sequence (109 aa):
GGLRALLSKTRAKPGTDMVVGAYRRRTDGLDRKFKTPVGYMAAGLANASAYLEGRMRSIAVGSALVSRRAVGDARFPTGLAYDEDTLFWVRVMSKAPLAVVTQPIMTYI